Protein AF-A0A0D3HVB9-F1 (afdb_monomer_lite)

InterPro domains:
  IPR036041 Ribosome-inactivating protein superfamily [SSF56371] (1-92)

Structure (mmCIF, N/CA/C/O backbone):
data_AF-A0A0D3HVB9-F1
#
_entry.id   AF-A0A0D3HVB9-F1
#
loop_
_atom_site.group_PDB
_atom_site.id
_atom_site.type_symbol
_atom_site.label_atom_id
_atom_site.label_alt_id
_atom_site.label_comp_id
_atom_site.label_asym_id
_atom_site.label_entity_id
_atom_site.label_seq_id
_atom_site.pdbx_PDB_ins_code
_atom_site.Cartn_x
_atom_site.Cartn_y
_atom_site.Cartn_z
_atom_site.occupancy
_atom_site.B_iso_or_equiv
_atom_site.auth_seq_id
_atom_site.auth_comp_id
_atom_site.auth_asym_id
_atom_site.auth_atom_id
_atom_site.pdbx_PDB_model_num
ATOM 1 N N . MET A 1 1 ? 15.975 -7.487 -5.456 1.00 71.06 1 MET A N 1
ATOM 2 C CA . MET A 1 1 ? 14.697 -7.385 -6.201 1.00 71.06 1 MET A CA 1
ATOM 3 C C . MET A 1 1 ? 13.646 -8.368 -5.705 1.00 71.06 1 MET A C 1
ATOM 5 O O . MET A 1 1 ? 12.530 -7.927 -5.485 1.00 71.06 1 MET A O 1
ATOM 9 N N . PHE A 1 2 ? 13.983 -9.643 -5.468 1.00 81.88 2 PHE A N 1
ATOM 10 C CA . PHE A 1 2 ? 13.010 -10.653 -5.024 1.00 81.88 2 PHE A CA 1
ATOM 11 C C . PHE A 1 2 ? 12.175 -10.234 -3.799 1.00 81.88 2 PHE A C 1
ATOM 13 O O . PHE A 1 2 ? 10.953 -10.244 -3.875 1.00 81.88 2 PHE A O 1
ATOM 20 N N . CYS A 1 3 ? 12.809 -9.781 -2.709 1.00 91.81 3 CYS A N 1
ATOM 21 C CA . CYS A 1 3 ? 12.083 -9.390 -1.493 1.00 91.81 3 CYS A CA 1
ATOM 22 C C . CYS A 1 3 ? 11.083 -8.249 -1.727 1.00 91.81 3 CYS A C 1
ATOM 24 O O . CYS A 1 3 ? 9.974 -8.297 -1.212 1.00 91.81 3 CYS A O 1
ATOM 26 N N . GLU A 1 4 ? 11.445 -7.243 -2.527 1.00 92.38 4 GLU A N 1
ATOM 27 C CA . GLU A 1 4 ? 10.542 -6.120 -2.806 1.00 92.38 4 GLU A CA 1
ATOM 28 C C . GLU A 1 4 ? 9.401 -6.521 -3.747 1.00 92.38 4 GLU A C 1
ATOM 30 O O . GLU A 1 4 ? 8.269 -6.102 -3.538 1.00 92.38 4 GLU A O 1
ATOM 35 N N . ALA A 1 5 ? 9.661 -7.392 -4.729 1.00 92.12 5 ALA A N 1
ATOM 36 C CA . ALA A 1 5 ? 8.619 -7.960 -5.588 1.00 92.12 5 ALA A CA 1
ATOM 37 C C . ALA A 1 5 ? 7.660 -8.889 -4.822 1.00 92.12 5 ALA A C 1
ATOM 39 O O . ALA A 1 5 ? 6.494 -9.005 -5.185 1.00 92.12 5 ALA A O 1
ATOM 40 N N . ALA A 1 6 ? 8.128 -9.537 -3.753 1.00 93.38 6 ALA A N 1
ATOM 41 C CA . ALA A 1 6 ? 7.269 -10.309 -2.863 1.00 93.38 6 ALA A CA 1
ATOM 42 C C . ALA A 1 6 ? 6.380 -9.410 -1.988 1.00 93.38 6 ALA A C 1
ATOM 44 O O . ALA A 1 6 ? 5.288 -9.822 -1.618 1.00 93.38 6 ALA A O 1
ATOM 45 N N . ARG A 1 7 ? 6.829 -8.191 -1.660 1.00 94.56 7 ARG A N 1
ATOM 46 C CA . ARG A 1 7 ? 6.095 -7.246 -0.802 1.00 94.56 7 ARG A CA 1
ATOM 47 C C . ARG A 1 7 ? 5.108 -6.371 -1.566 1.00 94.56 7 ARG A C 1
ATOM 49 O O . ARG A 1 7 ? 4.027 -6.110 -1.046 1.00 94.56 7 ARG A O 1
ATOM 56 N N . LEU A 1 8 ? 5.487 -5.902 -2.755 1.00 93.00 8 LEU A N 1
ATOM 57 C CA . LEU A 1 8 ? 4.803 -4.827 -3.475 1.00 93.00 8 LEU A CA 1
ATOM 58 C C . LEU A 1 8 ? 4.406 -5.248 -4.893 1.00 93.00 8 LEU A C 1
ATOM 60 O O . LEU A 1 8 ? 5.239 -5.682 -5.697 1.00 93.00 8 LEU A O 1
ATOM 64 N N . ARG A 1 9 ? 3.128 -5.054 -5.226 1.00 92.06 9 ARG A N 1
ATOM 65 C CA . ARG A 1 9 ? 2.544 -5.387 -6.529 1.00 92.06 9 ARG A CA 1
ATOM 66 C C . ARG A 1 9 ? 3.191 -4.611 -7.668 1.00 92.06 9 ARG A C 1
ATOM 68 O O . ARG A 1 9 ? 3.502 -5.215 -8.694 1.00 92.06 9 ARG A O 1
ATOM 75 N N . SER A 1 10 ? 3.443 -3.314 -7.488 1.00 90.00 10 SER A N 1
ATOM 76 C CA . SER A 1 10 ? 4.077 -2.479 -8.517 1.00 90.00 10 SER A CA 1
ATOM 77 C C . SER A 1 10 ? 5.489 -2.960 -8.864 1.00 90.00 10 SER A C 1
ATOM 79 O O . SER A 1 10 ? 5.871 -2.999 -10.035 1.00 90.00 10 SER A O 1
ATOM 81 N N . VAL A 1 11 ? 6.250 -3.408 -7.861 1.00 92.00 11 VAL A N 1
ATOM 82 C CA . VAL A 1 11 ? 7.592 -3.967 -8.061 1.00 92.00 11 VAL A CA 1
ATOM 83 C C . VAL A 1 11 ? 7.510 -5.320 -8.762 1.00 92.00 11 VAL A C 1
ATOM 85 O O . VAL A 1 11 ? 8.269 -5.561 -9.699 1.00 92.00 11 VAL A O 1
ATOM 88 N N . ARG A 1 12 ? 6.569 -6.187 -8.364 1.00 92.00 12 ARG A N 1
ATOM 89 C CA . ARG A 1 12 ? 6.343 -7.477 -9.032 1.00 92.00 12 ARG A CA 1
ATOM 90 C C . ARG A 1 12 ? 6.008 -7.305 -10.511 1.00 92.00 12 ARG A C 1
ATOM 92 O O . ARG A 1 12 ? 6.597 -7.991 -11.340 1.00 92.00 12 ARG A O 1
ATOM 99 N N . ALA A 1 13 ? 5.100 -6.384 -10.833 1.00 90.12 13 ALA A N 1
ATOM 100 C CA . ALA A 1 13 ? 4.704 -6.094 -12.209 1.00 90.12 13 ALA A CA 1
ATOM 101 C C . ALA A 1 13 ? 5.888 -5.587 -13.046 1.00 90.12 13 ALA A C 1
ATOM 103 O O . ALA A 1 13 ? 6.079 -6.029 -14.177 1.00 90.12 13 ALA A O 1
ATOM 104 N N . LEU A 1 14 ? 6.728 -4.720 -12.472 1.00 89.19 14 LEU A N 1
ATOM 105 C CA . LEU A 1 14 ? 7.926 -4.220 -13.141 1.00 89.19 14 LEU A CA 1
ATOM 106 C C . LEU A 1 14 ? 8.947 -5.331 -13.415 1.00 89.19 14 LEU A C 1
ATOM 108 O O . LEU A 1 14 ? 9.466 -5.411 -14.526 1.00 89.19 14 LEU A O 1
ATOM 112 N N . VAL A 1 15 ? 9.213 -6.205 -12.438 1.00 89.50 15 VAL A N 1
ATOM 113 C CA . VAL A 1 15 ? 10.122 -7.348 -12.636 1.00 89.50 15 VAL A CA 1
ATOM 114 C C . VAL A 1 15 ? 9.569 -8.295 -13.701 1.00 89.50 15 VAL A C 1
ATOM 116 O O . VAL A 1 15 ? 10.310 -8.687 -14.597 1.00 89.50 15 VAL A O 1
ATOM 119 N N . TYR A 1 16 ? 8.273 -8.615 -13.645 1.00 90.25 16 TYR A N 1
ATOM 120 C CA . TYR A 1 16 ? 7.616 -9.464 -14.641 1.00 90.25 16 TYR A CA 1
ATOM 121 C C . TYR A 1 16 ? 7.763 -8.894 -16.057 1.00 90.25 16 TYR A C 1
ATOM 123 O O . TYR A 1 16 ? 8.185 -9.601 -16.967 1.00 90.25 16 TYR A O 1
ATOM 131 N N . HIS A 1 17 ? 7.495 -7.598 -16.232 1.00 88.69 17 HIS A N 1
ATOM 132 C CA . HIS A 1 17 ? 7.613 -6.937 -17.529 1.00 88.69 17 HIS A CA 1
ATOM 133 C C . HIS A 1 17 ? 9.054 -6.922 -18.066 1.00 88.69 17 HIS A C 1
ATOM 135 O O . HIS A 1 17 ? 9.279 -7.140 -19.251 1.00 88.69 17 HIS A O 1
ATOM 141 N N . GLN A 1 18 ? 10.051 -6.706 -17.203 1.00 87.44 18 GLN A N 1
ATOM 142 C CA . GLN A 1 18 ? 11.460 -6.755 -17.612 1.00 87.44 18 GLN A CA 1
ATOM 143 C C . GLN A 1 18 ? 11.900 -8.164 -18.023 1.00 87.44 18 GLN A C 1
ATOM 145 O O . GLN A 1 18 ? 12.662 -8.310 -18.980 1.00 87.44 18 GLN A O 1
ATOM 150 N N . MET A 1 19 ? 11.407 -9.191 -17.323 1.00 88.06 19 MET A N 1
ATOM 151 C CA . MET A 1 19 ? 11.656 -10.588 -17.681 1.00 88.06 19 MET A CA 1
ATOM 152 C C . MET A 1 19 ? 11.042 -10.943 -19.039 1.00 88.06 19 MET A C 1
ATOM 154 O O . MET A 1 19 ? 11.711 -11.593 -19.834 1.00 88.06 19 MET A O 1
ATOM 158 N N . ASP A 1 20 ? 9.818 -10.483 -19.314 1.00 90.19 20 ASP A N 1
ATOM 159 C CA . ASP A 1 20 ? 9.123 -10.691 -20.594 1.00 90.19 20 ASP A CA 1
ATOM 160 C C . ASP A 1 20 ? 9.872 -10.050 -21.776 1.00 90.19 20 ASP A C 1
ATOM 162 O O . ASP A 1 20 ? 10.012 -10.637 -22.845 1.00 90.19 20 ASP A O 1
ATOM 166 N N . LEU A 1 21 ? 10.441 -8.864 -21.555 1.00 88.88 21 LEU A N 1
ATOM 167 C CA . LEU A 1 21 ? 11.215 -8.144 -22.565 1.00 88.88 21 LEU A CA 1
ATOM 168 C C . LEU A 1 21 ? 12.674 -8.612 -22.695 1.00 88.88 21 LEU A C 1
ATOM 170 O O . LEU A 1 21 ? 13.382 -8.121 -23.571 1.00 88.88 21 LEU A O 1
ATOM 174 N N . TYR A 1 22 ? 13.145 -9.526 -21.840 1.00 85.19 22 TYR A N 1
ATOM 175 C CA . TYR A 1 22 ? 14.550 -9.955 -21.775 1.00 85.19 22 TYR A CA 1
ATOM 176 C C . TYR A 1 22 ? 15.549 -8.788 -21.631 1.00 85.19 22 TYR A C 1
ATOM 178 O O . TYR A 1 22 ? 16.666 -8.838 -22.150 1.00 85.19 22 TYR A O 1
ATOM 186 N N . VAL A 1 23 ? 15.165 -7.728 -20.910 1.00 83.75 23 VAL A N 1
ATOM 187 C CA . VAL A 1 23 ? 16.008 -6.541 -20.693 1.00 83.75 23 VAL A CA 1
ATOM 188 C C . VAL A 1 23 ? 16.348 -6.342 -19.223 1.00 83.75 23 VAL A C 1
ATOM 190 O O . VAL A 1 23 ? 15.528 -6.545 -18.330 1.00 83.75 23 VAL A O 1
ATOM 193 N N . ASN A 1 24 ? 17.560 -5.847 -18.971 1.00 79.38 24 ASN A N 1
ATOM 194 C CA . ASN A 1 24 ? 17.917 -5.302 -17.668 1.00 79.38 24 ASN A CA 1
ATOM 195 C C . ASN A 1 24 ? 17.395 -3.866 -17.569 1.00 79.38 24 ASN A C 1
ATOM 197 O O . ASN A 1 24 ? 17.631 -3.053 -18.462 1.00 79.38 24 ASN A O 1
ATOM 201 N N . GLY A 1 25 ? 16.736 -3.530 -16.463 1.00 72.44 25 GLY A N 1
ATOM 202 C CA . GLY A 1 25 ? 16.280 -2.171 -16.202 1.00 72.44 25 GLY A CA 1
ATOM 203 C C . GLY A 1 25 ? 16.457 -1.793 -14.740 1.00 72.44 25 GLY A C 1
ATOM 204 O O . GLY A 1 25 ? 16.355 -2.623 -13.839 1.00 72.44 25 GLY A O 1
ATOM 205 N N . THR A 1 26 ? 16.722 -0.517 -14.488 1.00 76.50 26 THR A N 1
ATOM 206 C CA . THR A 1 26 ? 16.712 0.027 -13.130 1.00 76.50 26 THR A CA 1
ATOM 207 C C . THR A 1 26 ? 15.300 0.470 -12.757 1.00 76.50 26 THR A C 1
ATOM 209 O O . THR A 1 26 ? 14.502 0.855 -13.612 1.00 76.50 26 THR A O 1
ATOM 212 N N . ILE A 1 27 ? 14.973 0.443 -11.462 1.00 76.69 27 ILE A N 1
ATOM 213 C CA . ILE A 1 27 ? 13.742 1.071 -10.966 1.00 76.69 27 ILE A CA 1
ATOM 214 C C . ILE A 1 27 ? 13.945 2.591 -11.030 1.00 76.69 27 ILE A C 1
ATOM 216 O O . ILE A 1 27 ? 14.473 3.216 -10.104 1.00 76.69 27 ILE A O 1
ATOM 220 N N . THR A 1 28 ? 13.573 3.187 -12.160 1.00 77.00 28 THR A N 1
ATOM 221 C CA . THR A 1 28 ? 13.689 4.632 -12.408 1.00 77.00 28 THR A CA 1
ATOM 222 C C . THR A 1 28 ? 12.546 5.417 -11.774 1.00 77.00 28 THR A C 1
ATOM 224 O O . THR A 1 28 ? 12.749 6.566 -11.377 1.00 77.00 28 THR A O 1
ATOM 227 N N . SER A 1 29 ? 11.381 4.781 -11.610 1.00 84.12 29 SER A N 1
ATOM 228 C CA . SER A 1 29 ? 10.198 5.367 -10.979 1.00 84.12 29 SER A CA 1
ATOM 229 C C . SER A 1 29 ? 10.499 5.828 -9.551 1.00 84.12 29 SER A C 1
ATOM 231 O O . SER A 1 29 ? 10.764 5.025 -8.650 1.00 84.12 29 SER A O 1
ATOM 233 N N . LEU A 1 30 ? 10.431 7.145 -9.337 1.00 86.50 30 LEU A N 1
ATOM 234 C CA . LEU A 1 30 ? 10.578 7.751 -8.016 1.00 86.50 30 LEU A CA 1
ATOM 235 C C . LEU A 1 30 ? 9.485 7.266 -7.056 1.00 86.50 30 LEU A C 1
ATOM 237 O O . LEU A 1 30 ? 9.784 6.990 -5.897 1.00 86.50 30 LEU A O 1
ATOM 241 N N . ILE A 1 31 ? 8.250 7.118 -7.544 1.00 85.25 31 ILE A N 1
ATOM 242 C CA . ILE A 1 31 ? 7.101 6.656 -6.754 1.00 85.25 31 ILE A CA 1
ATOM 243 C C . ILE A 1 31 ? 7.334 5.223 -6.270 1.00 85.25 31 ILE A C 1
ATOM 245 O O . ILE A 1 31 ? 7.211 4.947 -5.080 1.00 85.25 31 ILE A O 1
ATOM 249 N N . THR A 1 32 ? 7.767 4.322 -7.156 1.00 87.56 32 THR A N 1
ATOM 250 C CA . THR A 1 32 ? 8.061 2.930 -6.780 1.00 87.56 32 THR A CA 1
ATOM 251 C C . THR A 1 32 ? 9.171 2.866 -5.731 1.00 87.56 32 THR A C 1
ATOM 253 O O . THR A 1 32 ? 9.048 2.133 -4.753 1.00 87.56 32 THR A O 1
ATOM 256 N N . ARG A 1 33 ? 10.228 3.680 -5.870 1.00 90.44 33 ARG A N 1
ATOM 257 C CA . ARG A 1 33 ? 11.293 3.761 -4.855 1.00 90.44 33 ARG A CA 1
ATOM 258 C C . ARG A 1 33 ? 10.774 4.257 -3.506 1.00 90.44 33 ARG A C 1
ATOM 260 O O . ARG A 1 33 ? 11.106 3.653 -2.492 1.00 90.44 33 ARG A O 1
ATOM 267 N N . LYS A 1 34 ? 9.937 5.300 -3.496 1.00 91.88 34 LYS A N 1
ATOM 268 C CA . LYS A 1 34 ? 9.293 5.803 -2.273 1.00 91.88 34 LYS A CA 1
ATOM 269 C C . LYS A 1 34 ? 8.457 4.716 -1.592 1.00 91.88 34 LYS A C 1
ATOM 271 O O . LYS A 1 34 ? 8.600 4.506 -0.392 1.00 91.88 34 LYS A O 1
ATOM 276 N N . ARG A 1 35 ? 7.647 3.973 -2.355 1.00 91.44 35 ARG A N 1
ATOM 277 C CA . ARG A 1 35 ? 6.823 2.870 -1.826 1.00 91.44 35 ARG A CA 1
ATOM 278 C C . ARG A 1 35 ? 7.667 1.744 -1.224 1.00 91.44 35 ARG A C 1
ATOM 280 O O . ARG A 1 35 ? 7.350 1.291 -0.130 1.00 91.44 35 ARG A O 1
ATOM 287 N N . ILE A 1 36 ? 8.776 1.363 -1.870 1.00 92.94 36 ILE A N 1
ATOM 288 C CA . ILE A 1 36 ? 9.747 0.396 -1.318 1.00 92.94 36 ILE A CA 1
ATOM 289 C C . ILE A 1 36 ? 10.261 0.870 0.046 1.00 92.94 36 ILE A C 1
ATOM 291 O O . ILE A 1 36 ? 10.175 0.141 1.032 1.00 92.94 36 ILE A O 1
ATOM 295 N N . THR A 1 37 ? 10.754 2.109 0.131 1.00 94.12 37 THR A N 1
ATOM 296 C CA . THR A 1 37 ? 11.316 2.638 1.384 1.00 94.12 37 THR A CA 1
ATOM 297 C C . THR A 1 37 ? 10.273 2.852 2.479 1.00 94.12 37 THR A C 1
ATOM 299 O O . THR A 1 37 ? 10.614 2.860 3.658 1.00 94.12 37 THR A O 1
ATOM 302 N N . SER A 1 38 ? 9.002 2.991 2.106 1.00 95.06 38 SER A N 1
ATOM 303 C CA . SER A 1 38 ? 7.894 3.252 3.024 1.00 95.06 38 SER A CA 1
ATOM 304 C C . SER A 1 38 ? 7.018 2.026 3.288 1.00 95.06 38 SER A C 1
ATOM 306 O O . SER A 1 38 ? 5.932 2.174 3.842 1.00 95.06 38 SER A O 1
ATOM 308 N N . TRP A 1 39 ? 7.479 0.810 2.971 1.00 94.81 39 TRP A N 1
ATOM 309 C CA . TRP A 1 39 ? 6.701 -0.422 3.174 1.00 94.81 39 TRP A CA 1
ATOM 310 C C . TRP A 1 39 ? 6.164 -0.581 4.606 1.00 94.81 39 TRP A C 1
ATOM 312 O O . TRP A 1 39 ? 5.018 -0.983 4.795 1.00 94.81 39 TRP A O 1
ATOM 322 N N . SER A 1 40 ? 6.951 -0.201 5.618 1.00 94.31 40 SER A N 1
ATOM 323 C CA . SER A 1 40 ? 6.520 -0.226 7.024 1.00 94.31 40 SER A CA 1
ATOM 324 C C . SER A 1 40 ? 5.344 0.718 7.304 1.00 94.31 40 SER A C 1
ATOM 326 O O . SER A 1 40 ? 4.462 0.381 8.091 1.00 94.31 40 SER A O 1
ATOM 328 N N . LEU A 1 41 ? 5.316 1.883 6.653 1.00 94.81 41 LEU A N 1
ATOM 329 C CA . LEU A 1 41 ? 4.248 2.871 6.788 1.00 94.81 41 LEU A CA 1
ATOM 330 C C . LEU A 1 41 ? 2.974 2.407 6.070 1.00 94.81 41 LEU A C 1
ATOM 332 O O . LEU A 1 41 ? 1.897 2.440 6.655 1.00 94.81 41 LEU A O 1
ATOM 336 N N . ILE A 1 42 ? 3.112 1.896 4.842 1.00 95.06 42 ILE A N 1
ATOM 337 C CA . ILE A 1 42 ? 1.995 1.329 4.073 1.00 95.06 42 ILE A CA 1
ATOM 338 C C . ILE A 1 42 ? 1.385 0.136 4.833 1.00 95.06 42 ILE A C 1
ATOM 340 O O . ILE A 1 42 ? 0.169 0.035 4.964 1.00 95.06 42 ILE A O 1
ATOM 344 N N . SER A 1 43 ? 2.229 -0.732 5.405 1.00 95.12 43 SER A N 1
ATOM 345 C CA . SER A 1 43 ? 1.785 -1.868 6.227 1.00 95.12 43 SER A CA 1
ATOM 346 C C . SER A 1 43 ? 1.038 -1.421 7.482 1.00 95.12 43 SER A C 1
ATOM 348 O O . SER A 1 43 ? 0.047 -2.043 7.846 1.00 95.12 43 SER A O 1
ATOM 350 N N . ALA A 1 44 ? 1.479 -0.343 8.138 1.00 94.25 44 ALA A N 1
ATOM 351 C CA . ALA A 1 44 ? 0.788 0.193 9.309 1.00 94.25 44 ALA A CA 1
ATOM 352 C C . ALA A 1 44 ? -0.635 0.654 8.968 1.00 94.25 44 ALA A C 1
ATOM 354 O O . ALA A 1 44 ? -1.566 0.335 9.700 1.00 94.25 44 ALA A O 1
ATOM 355 N N . PHE A 1 45 ? -0.810 1.334 7.832 1.00 95.06 45 PHE A N 1
ATOM 356 C CA . PHE A 1 45 ? -2.133 1.745 7.365 1.00 95.06 45 PHE A CA 1
ATOM 357 C C . PHE A 1 45 ? -3.031 0.548 7.011 1.00 95.06 45 PHE A C 1
ATOM 359 O O . PHE A 1 45 ? -4.204 0.528 7.380 1.00 95.06 45 PHE A O 1
ATOM 366 N N . ALA A 1 46 ? -2.487 -0.481 6.354 1.00 93.69 46 ALA A N 1
ATOM 367 C CA . ALA A 1 46 ? -3.233 -1.712 6.088 1.00 93.69 46 ALA A CA 1
ATOM 368 C C . ALA A 1 46 ? -3.696 -2.391 7.389 1.00 93.69 46 ALA A C 1
ATOM 370 O O . ALA A 1 46 ? -4.858 -2.773 7.511 1.00 93.69 46 ALA A O 1
ATOM 371 N N . LEU A 1 47 ? -2.809 -2.483 8.388 1.00 93.12 47 LEU A N 1
ATOM 372 C CA . LEU A 1 47 ? -3.140 -3.027 9.707 1.00 93.12 47 LEU A CA 1
ATOM 373 C C . LEU A 1 47 ? -4.180 -2.182 10.447 1.00 93.12 47 LEU A C 1
ATOM 375 O O . LEU A 1 47 ? -5.030 -2.741 11.131 1.00 93.12 47 LEU A O 1
ATOM 379 N N . HIS A 1 48 ? -4.136 -0.858 10.300 1.00 92.75 48 HIS A N 1
ATOM 380 C CA . HIS A 1 48 ? -5.154 0.046 10.834 1.00 92.75 48 HIS A CA 1
ATOM 381 C C . HIS A 1 48 ? -6.538 -0.244 10.248 1.00 92.75 48 HIS A C 1
ATOM 383 O O . HIS A 1 48 ? -7.502 -0.390 10.998 1.00 92.75 48 HIS A O 1
ATOM 389 N N . CYS A 1 49 ? -6.631 -0.375 8.921 1.00 91.88 49 CYS A N 1
ATOM 390 C CA . CYS A 1 49 ? -7.882 -0.721 8.243 1.00 91.88 49 CYS A CA 1
ATOM 391 C C . CYS A 1 49 ? -8.406 -2.078 8.727 1.00 91.88 49 CYS A C 1
ATOM 393 O O . CYS A 1 49 ? -9.546 -2.174 9.176 1.00 91.88 49 CYS A O 1
ATOM 395 N N . TRP A 1 50 ? -7.537 -3.091 8.730 1.00 90.00 50 TRP A N 1
ATOM 396 C CA . TRP A 1 50 ? -7.869 -4.434 9.195 1.00 90.00 50 TRP A CA 1
ATOM 397 C C . TRP A 1 50 ? -8.355 -4.448 10.650 1.00 90.00 50 TRP A C 1
ATOM 399 O O . TRP A 1 50 ? -9.346 -5.095 10.979 1.00 90.00 50 TRP A O 1
ATOM 409 N N . ARG A 1 51 ? -7.682 -3.708 11.538 1.00 89.56 51 ARG A N 1
ATOM 410 C CA . ARG A 1 51 ? -8.044 -3.658 12.957 1.00 89.56 51 ARG A CA 1
ATOM 411 C C . ARG A 1 51 ? -9.423 -3.042 13.166 1.00 89.56 51 ARG A C 1
ATOM 413 O O . ARG A 1 51 ? -10.181 -3.520 14.002 1.00 89.56 51 ARG A O 1
ATOM 420 N N . ARG A 1 52 ? -9.744 -1.986 12.419 1.00 91.12 52 ARG A N 1
ATOM 421 C CA . ARG A 1 52 ? -11.058 -1.341 12.488 1.00 91.12 52 ARG A CA 1
ATOM 422 C C . ARG A 1 52 ? -12.161 -2.260 11.996 1.00 91.12 52 ARG A C 1
ATOM 424 O O . ARG A 1 52 ? -13.160 -2.389 12.691 1.00 91.12 52 ARG A O 1
ATOM 431 N N . GLU A 1 53 ? -11.939 -2.941 10.875 1.00 89.69 53 GLU A N 1
ATOM 432 C CA . GLU A 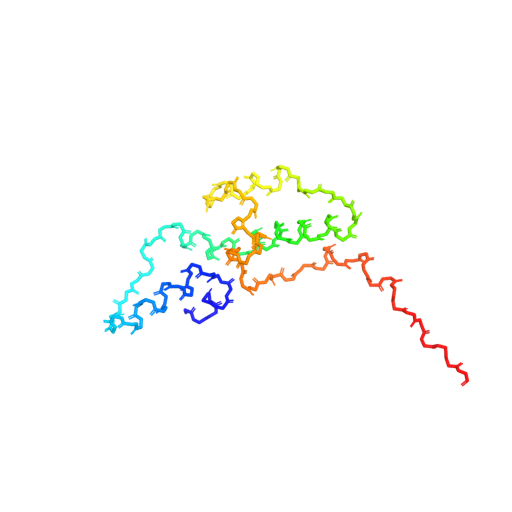1 53 ? -12.864 -3.955 10.367 1.00 89.69 53 GLU A CA 1
ATOM 433 C C . GLU A 1 53 ? -13.086 -5.073 11.396 1.00 89.69 53 GLU A C 1
ATOM 435 O O . GLU A 1 53 ? -14.229 -5.403 11.709 1.00 89.69 53 GLU A O 1
ATOM 440 N N . HIS A 1 54 ? -12.008 -5.586 12.000 1.00 88.56 54 HIS A N 1
ATOM 441 C CA . HIS A 1 54 ? -12.079 -6.574 13.079 1.00 88.56 54 HIS A CA 1
ATOM 442 C C . HIS A 1 54 ? -12.909 -6.080 14.276 1.00 88.56 54 HIS A C 1
ATOM 444 O O . HIS A 1 54 ? -13.691 -6.836 14.849 1.00 88.56 54 HIS A O 1
ATOM 450 N N . ASP A 1 55 ? -12.754 -4.811 14.653 1.00 89.81 55 ASP A N 1
ATOM 451 C CA . ASP A 1 55 ? -13.479 -4.193 15.766 1.00 89.81 55 ASP A CA 1
ATOM 452 C C . ASP A 1 55 ? -14.902 -3.726 15.369 1.00 89.81 55 ASP A C 1
ATOM 454 O O . ASP A 1 55 ? -15.584 -3.076 16.163 1.00 89.81 55 ASP A O 1
ATOM 458 N N . GLY A 1 56 ? -15.374 -4.059 14.159 1.00 91.69 56 GLY A N 1
ATOM 459 C CA . GLY A 1 56 ? -16.712 -3.719 13.661 1.00 91.69 56 GLY A CA 1
ATOM 460 C C . GLY A 1 56 ? -16.899 -2.236 13.330 1.00 91.69 56 GLY A C 1
ATOM 461 O O . GLY A 1 56 ? -18.027 -1.746 13.293 1.00 91.69 56 GLY A O 1
ATOM 462 N N . ILE A 1 57 ? -15.803 -1.504 13.125 1.00 93.06 57 ILE A N 1
ATOM 463 C CA . ILE A 1 57 ? -15.808 -0.076 12.827 1.00 93.06 57 ILE A CA 1
ATOM 464 C C . ILE A 1 57 ? -15.614 0.124 11.325 1.00 93.06 57 ILE A C 1
ATOM 466 O O . ILE A 1 57 ? -14.564 -0.198 10.772 1.00 93.06 57 ILE A O 1
ATOM 470 N N . GLU A 1 58 ? -16.601 0.733 10.672 1.00 88.88 58 GLU A N 1
ATOM 471 C CA . GLU A 1 58 ? -16.520 1.014 9.242 1.00 88.88 58 GLU A CA 1
ATOM 472 C C . GLU A 1 58 ? -15.430 2.052 8.908 1.00 88.88 58 GLU A C 1
ATOM 474 O O . GLU A 1 58 ? -15.181 3.030 9.633 1.00 88.88 58 GLU A O 1
ATOM 479 N N . GLY A 1 59 ? -14.775 1.825 7.767 1.00 89.12 59 GLY A N 1
ATOM 480 C CA . GLY A 1 59 ? -13.786 2.724 7.179 1.00 89.12 59 GLY A CA 1
ATOM 481 C C . GLY A 1 59 ? -12.468 2.828 7.950 1.00 89.12 59 GLY A C 1
ATOM 482 O O . GLY A 1 59 ? -12.107 1.992 8.777 1.00 89.12 59 GLY A O 1
ATOM 483 N N . TYR A 1 60 ? -11.732 3.901 7.678 1.00 93.56 60 TYR A N 1
ATOM 484 C CA . TYR A 1 60 ? -10.421 4.190 8.257 1.00 93.56 60 TYR A CA 1
ATOM 485 C C . TYR A 1 60 ? -10.378 5.613 8.822 1.00 93.56 60 TYR A C 1
A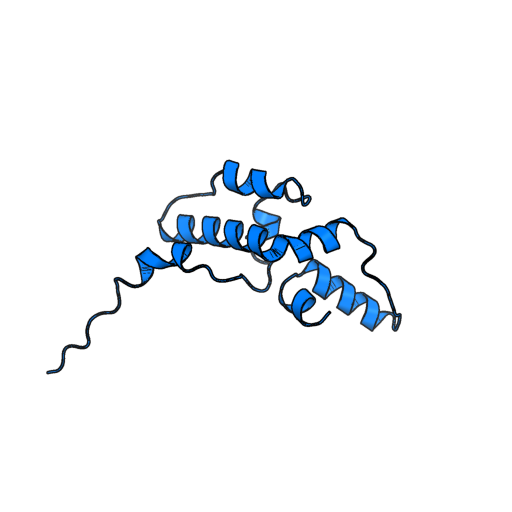TOM 487 O O . TYR A 1 60 ? -11.304 6.404 8.661 1.00 93.56 60 TYR A O 1
ATOM 495 N N . LEU A 1 61 ? -9.289 5.935 9.520 1.00 94.75 61 LEU A N 1
ATOM 496 C CA . LEU A 1 61 ? -9.068 7.285 10.029 1.00 94.75 61 LEU A CA 1
ATOM 497 C C . LEU A 1 61 ? -8.342 8.066 8.939 1.00 94.75 61 LEU A C 1
ATOM 499 O O . LEU A 1 61 ? -7.292 7.620 8.476 1.00 94.75 61 LEU A O 1
ATOM 503 N N . GLN A 1 62 ? -8.887 9.213 8.534 1.00 95.88 62 GLN A N 1
ATOM 504 C CA . GLN A 1 62 ? -8.297 10.011 7.457 1.00 95.88 62 GLN A CA 1
ATOM 505 C C . GLN A 1 62 ? -6.860 10.439 7.790 1.00 95.88 62 GLN A C 1
ATOM 507 O O . GLN A 1 62 ? -5.992 10.363 6.931 1.00 95.88 62 GLN A O 1
ATOM 512 N N . GLU A 1 63 ? -6.572 10.751 9.056 1.00 96.69 63 GLU A N 1
ATOM 513 C CA . GLU A 1 63 ? -5.219 11.079 9.526 1.00 96.69 63 GLU A CA 1
ATOM 514 C C . GLU A 1 63 ? -4.196 9.948 9.314 1.00 96.69 63 GLU A C 1
ATOM 516 O O . GLU A 1 63 ? -3.009 10.217 9.142 1.00 96.69 63 GLU A O 1
ATOM 521 N N . GLU A 1 64 ? -4.628 8.682 9.298 1.00 95.81 64 GLU A N 1
ATOM 522 C CA . GLU A 1 64 ? -3.749 7.550 8.987 1.00 95.81 64 GLU A CA 1
ATOM 523 C C . GLU A 1 64 ? -3.467 7.464 7.481 1.00 95.81 64 GLU A C 1
ATOM 525 O O . GLU A 1 64 ? -2.343 7.145 7.089 1.00 95.81 64 GLU A O 1
ATOM 530 N N . LEU A 1 65 ? -4.450 7.799 6.636 1.00 96.25 65 LEU A N 1
ATOM 531 C CA . LEU A 1 65 ? -4.269 7.886 5.184 1.00 96.25 65 LEU A CA 1
ATOM 532 C C . LEU A 1 65 ? -3.384 9.081 4.807 1.00 96.25 65 LEU A C 1
ATOM 534 O O . LEU A 1 65 ? -2.492 8.944 3.972 1.00 96.25 65 LEU A O 1
ATOM 538 N N . ASP A 1 66 ? -3.554 10.222 5.477 1.00 97.06 66 ASP A N 1
ATOM 539 C CA . ASP A 1 66 ? -2.804 11.451 5.202 1.00 97.06 66 ASP A CA 1
ATOM 540 C C . ASP A 1 66 ? -1.286 11.263 5.372 1.00 97.06 66 ASP A C 1
ATOM 542 O O . ASP A 1 66 ? -0.484 11.885 4.666 1.00 97.06 66 ASP A O 1
ATOM 546 N N . LYS A 1 67 ? -0.863 10.341 6.250 1.00 96.00 67 LYS A N 1
ATOM 547 C CA . LYS A 1 67 ? 0.550 9.956 6.415 1.00 96.00 67 LYS A CA 1
ATOM 548 C C . LYS A 1 67 ? 1.151 9.355 5.141 1.00 96.00 67 LYS A C 1
ATOM 550 O O . LYS A 1 67 ? 2.372 9.378 4.985 1.00 96.00 67 LYS A O 1
ATOM 555 N N . LEU A 1 68 ? 0.329 8.827 4.233 1.00 95.44 68 LEU A N 1
ATOM 556 C CA . LEU A 1 68 ? 0.749 8.213 2.973 1.00 95.44 68 LEU A CA 1
ATOM 557 C C . LEU A 1 68 ? 0.841 9.211 1.804 1.00 95.44 68 LEU A C 1
ATOM 559 O O . LEU A 1 68 ? 1.463 8.899 0.787 1.00 95.44 68 LEU A O 1
ATOM 563 N N . HIS A 1 69 ? 0.334 10.440 1.941 1.00 94.56 69 HIS A N 1
ATOM 564 C CA . HIS A 1 69 ? 0.421 11.459 0.886 1.00 94.56 69 HIS A CA 1
ATOM 565 C C . HIS A 1 69 ? 1.854 11.720 0.365 1.00 94.56 69 HIS A C 1
ATOM 567 O O . HIS A 1 69 ? 2.031 11.835 -0.850 1.00 94.56 69 HIS A O 1
ATOM 573 N N . PRO A 1 70 ? 2.923 11.746 1.196 1.00 91.19 70 PRO A N 1
ATOM 574 C CA . PRO A 1 70 ? 4.295 11.953 0.709 1.00 91.19 70 PRO A CA 1
ATOM 575 C C . PRO A 1 70 ? 4.804 10.880 -0.274 1.00 91.19 70 PRO A C 1
ATOM 577 O O . PRO A 1 70 ? 5.787 11.113 -0.999 1.00 91.19 70 PRO A O 1
ATOM 580 N N . ILE A 1 71 ? 4.150 9.712 -0.297 1.00 91.69 71 ILE A N 1
ATOM 581 C CA . ILE A 1 71 ? 4.455 8.571 -1.169 1.00 91.69 71 ILE A CA 1
ATOM 582 C C . ILE A 1 71 ? 3.401 8.329 -2.256 1.00 91.69 71 ILE A C 1
ATOM 584 O O . ILE A 1 71 ? 3.404 7.258 -2.867 1.00 91.69 71 ILE A O 1
ATOM 588 N N . ASP A 1 72 ? 2.579 9.342 -2.546 1.00 91.00 72 ASP A N 1
ATOM 589 C CA . ASP A 1 72 ? 1.635 9.351 -3.670 1.00 91.00 72 ASP A CA 1
ATOM 590 C C . ASP A 1 72 ? 0.560 8.255 -3.542 1.00 91.00 72 ASP A C 1
ATOM 592 O O . ASP A 1 72 ? 0.331 7.438 -4.440 1.00 91.00 72 ASP A O 1
ATOM 596 N N . ILE A 1 73 ? -0.043 8.189 -2.352 1.00 92.88 73 ILE A N 1
ATOM 597 C CA . ILE A 1 73 ? -1.183 7.332 -2.024 1.00 92.88 73 ILE A CA 1
ATOM 598 C C . ILE A 1 73 ? -2.220 8.210 -1.329 1.00 92.88 73 ILE A C 1
ATOM 600 O O . I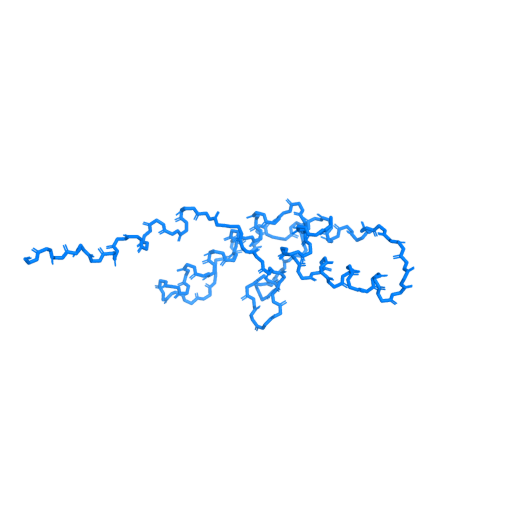LE A 1 73 ? -1.970 8.698 -0.232 1.00 92.88 73 ILE A O 1
ATOM 604 N N . TYR A 1 74 ? -3.366 8.391 -1.983 1.00 94.38 74 TYR A N 1
ATOM 605 C CA . TYR A 1 74 ? -4.474 9.249 -1.537 1.00 94.38 74 TYR A CA 1
ATOM 606 C C . TYR A 1 74 ? -5.793 8.485 -1.383 1.00 94.38 74 TYR A C 1
ATOM 608 O O . TYR A 1 74 ? -6.814 9.069 -1.039 1.00 94.38 74 TYR A O 1
ATOM 616 N N . ASP A 1 75 ? -5.779 7.186 -1.672 1.00 93.25 75 ASP A N 1
ATOM 617 C CA . ASP A 1 75 ? -6.942 6.310 -1.617 1.00 93.25 75 ASP A CA 1
ATOM 618 C C . ASP A 1 75 ? -6.548 5.039 -0.864 1.00 93.25 75 ASP A C 1
ATOM 620 O O . ASP A 1 75 ? -5.545 4.393 -1.187 1.00 93.25 75 ASP A O 1
ATOM 624 N N . ALA A 1 76 ? -7.335 4.690 0.152 1.00 92.38 76 ALA A N 1
ATOM 625 C CA . ALA A 1 76 ? -7.129 3.493 0.949 1.00 92.38 76 ALA A CA 1
ATOM 626 C C . ALA A 1 76 ? -7.194 2.206 0.116 1.00 92.38 76 ALA A C 1
ATOM 628 O O . ALA A 1 76 ? -6.472 1.256 0.423 1.00 92.38 76 ALA A O 1
ATOM 629 N N . ASN A 1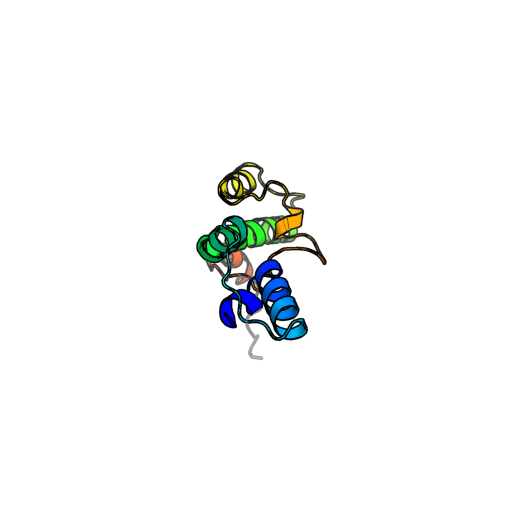 77 ? -7.976 2.187 -0.969 1.00 91.50 77 ASN A N 1
ATOM 630 C CA . ASN A 1 77 ? -8.080 1.041 -1.873 1.00 91.50 77 ASN A CA 1
ATOM 631 C C . ASN A 1 77 ? -6.745 0.713 -2.553 1.00 91.50 77 ASN A C 1
ATOM 633 O O . ASN A 1 77 ? -6.472 -0.448 -2.846 1.00 91.50 77 ASN A O 1
ATOM 637 N N . LEU A 1 78 ? -5.862 1.703 -2.733 1.00 91.69 78 LEU A N 1
ATOM 638 C CA . LEU A 1 78 ? -4.515 1.467 -3.263 1.00 91.69 78 LEU A CA 1
ATOM 639 C C . LEU A 1 78 ? -3.640 0.659 -2.299 1.00 91.69 78 LEU A C 1
ATOM 641 O O . LEU A 1 78 ? -2.617 0.124 -2.716 1.00 91.69 78 LEU A O 1
ATOM 645 N N . VAL A 1 79 ? -4.009 0.571 -1.021 1.00 90.56 79 VAL A N 1
ATOM 646 C CA . VAL A 1 79 ? -3.263 -0.175 -0.002 1.00 90.56 79 VAL A CA 1
ATOM 647 C C . VAL A 1 79 ? -4.000 -1.440 0.411 1.00 90.56 79 VAL A C 1
ATOM 649 O O . VAL A 1 79 ? -3.415 -2.518 0.351 1.00 90.56 79 VAL A O 1
ATOM 652 N N . ALA A 1 80 ? -5.257 -1.292 0.829 1.00 80.44 80 ALA A N 1
ATOM 653 C CA . ALA A 1 80 ? -6.068 -2.327 1.463 1.00 80.44 80 ALA A CA 1
ATOM 654 C C . ALA A 1 80 ? -7.237 -2.813 0.586 1.00 80.44 80 ALA A C 1
ATOM 656 O O . ALA A 1 80 ? -8.065 -3.583 1.056 1.00 80.44 80 ALA A O 1
ATOM 657 N N . GLY A 1 81 ? -7.330 -2.367 -0.671 1.00 81.44 81 GLY A N 1
ATOM 658 C CA . GLY A 1 81 ? -8.372 -2.832 -1.583 1.00 81.44 81 GLY A CA 1
ATOM 659 C C . GLY A 1 81 ? -8.110 -4.263 -2.047 1.00 81.44 81 GLY A C 1
ATOM 660 O O . GLY A 1 81 ? -7.011 -4.585 -2.496 1.00 81.44 81 GLY A O 1
ATOM 661 N N . GLU A 1 82 ? -9.121 -5.124 -1.997 1.00 78.31 82 GLU A N 1
ATOM 662 C CA . GLU A 1 82 ? -9.088 -6.405 -2.702 1.00 78.31 82 GLU A CA 1
ATOM 663 C C . GLU A 1 82 ? -9.757 -6.269 -4.080 1.00 78.31 82 GLU A C 1
ATOM 665 O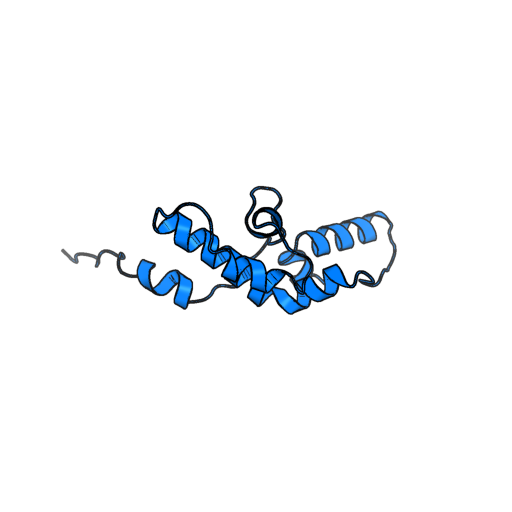 O . GLU A 1 82 ? -10.801 -5.624 -4.183 1.00 78.31 82 GLU A O 1
ATOM 670 N N . PRO A 1 83 ? -9.197 -6.861 -5.154 1.00 79.44 83 PRO A N 1
ATOM 671 C CA . PRO A 1 83 ? -7.956 -7.644 -5.219 1.00 79.44 83 PRO A CA 1
ATOM 672 C C . PRO A 1 83 ? -6.699 -6.803 -5.534 1.00 79.44 83 PRO A C 1
ATOM 674 O O . PRO A 1 83 ? -5.612 -7.367 -5.712 1.00 79.44 83 PRO A O 1
ATOM 677 N N . ASP A 1 84 ? -6.839 -5.481 -5.658 1.00 82.94 84 ASP A N 1
ATOM 678 C CA . ASP A 1 84 ? -5.897 -4.612 -6.382 1.00 82.94 84 ASP A CA 1
ATOM 679 C C . ASP A 1 84 ? -4.896 -3.837 -5.513 1.00 82.94 84 ASP A C 1
ATOM 681 O O . ASP A 1 84 ? -4.033 -3.136 -6.045 1.00 82.94 84 ASP A O 1
ATOM 685 N N . GLY A 1 85 ? -4.944 -4.008 -4.194 1.00 89.12 85 GLY A N 1
ATOM 686 C CA . GLY A 1 85 ? -4.058 -3.349 -3.242 1.00 89.12 85 GLY A CA 1
ATOM 687 C C . GLY A 1 85 ? -2.574 -3.568 -3.547 1.00 89.12 85 GLY A C 1
ATOM 688 O O . GLY A 1 85 ? -2.141 -4.612 -4.059 1.00 89.12 85 GLY A O 1
ATOM 689 N N . GLU A 1 86 ? -1.773 -2.550 -3.234 1.00 91.75 86 GLU A N 1
ATOM 690 C CA . GLU A 1 86 ? -0.332 -2.524 -3.484 1.00 91.75 86 GLU A CA 1
ATOM 691 C C . GLU A 1 86 ? 0.415 -3.593 -2.676 1.00 91.75 86 GLU A C 1
ATOM 693 O O . GLU A 1 86 ? 1.402 -4.149 -3.165 1.00 91.75 86 GLU A O 1
ATOM 698 N N . LEU A 1 87 ? -0.033 -3.888 -1.451 1.00 92.75 87 LEU A N 1
ATOM 699 C CA . LEU A 1 87 ? 0.634 -4.847 -0.576 1.00 92.75 87 LEU A CA 1
ATOM 700 C C . LEU A 1 87 ? 0.295 -6.289 -0.964 1.00 92.75 87 LEU A C 1
ATOM 702 O O . LEU A 1 87 ? -0.861 -6.687 -1.038 1.00 92.75 87 LEU A O 1
ATOM 706 N N . LEU A 1 88 ? 1.340 -7.090 -1.147 1.00 91.94 88 LEU A N 1
ATOM 707 C CA . LEU A 1 88 ? 1.264 -8.549 -1.266 1.00 91.94 88 LEU A CA 1
ATOM 708 C C . LEU A 1 88 ? 1.685 -9.242 0.033 1.00 91.94 88 LEU A C 1
ATOM 710 O O . LEU A 1 88 ? 1.284 -10.371 0.299 1.00 91.94 88 LEU A O 1
ATOM 714 N N . LEU A 1 89 ? 2.502 -8.557 0.837 1.00 91.94 89 LEU A N 1
ATOM 715 C CA . LEU A 1 89 ? 2.891 -8.960 2.182 1.00 91.94 89 LEU A CA 1
ATOM 716 C C . LEU A 1 89 ? 2.810 -7.749 3.109 1.00 91.94 89 LEU A C 1
ATOM 718 O O . LEU A 1 89 ? 3.302 -6.665 2.779 1.00 91.94 89 LEU A O 1
ATOM 722 N N . ILE A 1 90 ? 2.238 -7.963 4.291 1.00 91.62 90 ILE A N 1
ATOM 723 C CA . ILE A 1 90 ? 2.100 -6.951 5.340 1.00 91.62 90 ILE A CA 1
ATOM 724 C C . ILE A 1 90 ? 3.192 -7.175 6.386 1.00 91.62 90 ILE A C 1
ATOM 726 O O . ILE A 1 90 ? 3.408 -8.298 6.847 1.00 91.62 90 ILE A O 1
ATOM 730 N N . LEU A 1 91 ? 3.883 -6.104 6.780 1.00 92.25 91 LEU A N 1
ATOM 731 C CA . LEU A 1 91 ? 4.786 -6.146 7.926 1.00 92.25 91 LEU A CA 1
ATOM 732 C C . LEU A 1 91 ? 3.972 -6.218 9.223 1.00 92.25 91 LEU A C 1
ATOM 734 O O . LEU A 1 91 ? 3.304 -5.253 9.587 1.00 92.25 91 LEU A O 1
ATOM 738 N N . TYR A 1 92 ? 4.069 -7.343 9.929 1.00 88.12 92 TYR A N 1
ATOM 739 C CA . TYR A 1 92 ? 3.436 -7.538 11.234 1.00 88.12 92 TYR A CA 1
ATOM 740 C C . TYR A 1 92 ? 3.893 -6.492 12.266 1.00 88.12 92 TYR A C 1
ATOM 742 O O . TYR A 1 92 ? 5.077 -6.157 12.342 1.00 88.12 92 TYR A O 1
ATOM 750 N N . ARG A 1 93 ? 2.961 -6.030 13.109 1.00 86.06 93 ARG A N 1
ATOM 751 C CA . ARG A 1 93 ? 3.237 -5.166 14.267 1.00 86.06 93 ARG A CA 1
ATOM 752 C C . ARG A 1 93 ? 2.438 -5.629 15.473 1.00 86.06 93 ARG A C 1
ATOM 754 O O . ARG A 1 93 ? 1.217 -5.591 15.426 1.00 86.06 93 ARG A O 1
ATOM 761 N N . GLN A 1 94 ? 3.111 -6.006 16.558 1.00 82.88 94 GLN A N 1
ATOM 762 C CA . GLN A 1 94 ? 2.466 -6.583 17.744 1.00 82.88 94 GLN A CA 1
ATOM 763 C C . GLN A 1 94 ? 1.343 -5.707 18.318 1.00 82.88 94 GLN A C 1
ATOM 765 O O . GLN A 1 94 ? 0.314 -6.235 18.724 1.00 82.88 94 GLN A O 1
ATOM 770 N N . GLU A 1 95 ? 1.507 -4.384 18.299 1.00 81.94 95 GLU A N 1
ATOM 771 C CA . GLU A 1 95 ? 0.510 -3.412 18.774 1.00 81.94 95 GLU A CA 1
ATOM 772 C C . GLU A 1 95 ? -0.864 -3.590 18.104 1.00 81.94 95 GLU A C 1
ATOM 774 O O . GLU A 1 95 ? -1.888 -3.516 18.778 1.00 81.94 95 GLU A O 1
ATOM 779 N N . ALA A 1 96 ? -0.896 -3.904 16.803 1.00 77.44 96 ALA A N 1
ATOM 780 C CA . ALA A 1 96 ? -2.138 -4.115 16.054 1.00 77.44 96 ALA A CA 1
ATOM 781 C C . ALA A 1 96 ? -2.862 -5.422 16.443 1.00 77.44 96 ALA A C 1
ATOM 783 O O . ALA A 1 96 ? -4.053 -5.578 16.175 1.00 77.44 96 ALA A O 1
ATOM 784 N N . PHE A 1 97 ? -2.159 -6.354 17.098 1.00 76.81 97 PHE A N 1
ATOM 785 C CA . PHE A 1 97 ? -2.658 -7.690 17.443 1.00 76.81 97 PHE A CA 1
ATOM 786 C C . PHE A 1 97 ? -2.749 -7.945 18.957 1.00 76.81 97 PHE A C 1
ATOM 788 O O . PHE A 1 97 ? -3.262 -8.987 19.366 1.00 76.81 97 PHE A O 1
ATOM 795 N N . ALA A 1 98 ? -2.301 -7.010 19.803 1.00 70.94 98 ALA A N 1
ATOM 796 C CA . ALA A 1 98 ? -2.219 -7.184 21.257 1.00 70.94 98 ALA A CA 1
ATOM 797 C C . ALA A 1 98 ? -3.567 -7.548 21.919 1.00 70.94 98 ALA A C 1
ATOM 799 O O . ALA A 1 98 ? -3.589 -8.275 22.908 1.00 70.94 98 ALA A O 1
ATOM 800 N N . GLY A 1 99 ? -4.693 -7.101 21.350 1.00 64.81 99 GLY A N 1
ATOM 801 C CA . GLY A 1 99 ? -6.044 -7.417 21.834 1.00 64.81 99 GLY A CA 1
ATOM 802 C C . GLY A 1 99 ? -6.648 -8.729 21.315 1.00 64.81 99 GLY A C 1
ATOM 803 O O . GLY A 1 99 ? -7.731 -9.098 21.748 1.00 64.81 99 GLY A O 1
ATOM 804 N N . LEU A 1 100 ? -5.993 -9.434 20.388 1.00 65.62 100 LEU A N 1
ATOM 805 C CA . LEU A 1 100 ? -6.520 -10.674 19.787 1.00 65.62 100 LEU A CA 1
ATOM 806 C C . LEU A 1 100 ? -6.074 -11.928 20.540 1.00 65.62 100 LEU A C 1
ATOM 808 O O . LEU A 1 100 ? -6.727 -12.964 20.487 1.00 65.62 100 LEU A O 1
ATOM 812 N N . GLN A 1 101 ? -4.942 -11.845 21.241 1.00 59.31 101 GLN A N 1
ATOM 813 C CA . GLN A 1 101 ? -4.335 -12.989 21.926 1.00 59.31 101 GLN A CA 1
ATOM 814 C C . GLN A 1 101 ? -5.067 -13.383 23.223 1.00 59.31 101 GLN A C 1
ATOM 816 O O . GLN A 1 101 ? -4.739 -14.402 23.819 1.00 59.31 101 GLN A O 1
ATOM 821 N N . GLN A 1 102 ? -6.084 -12.626 23.647 1.00 56.81 102 GLN A N 1
ATOM 822 C CA . GLN A 1 102 ? -6.856 -12.886 24.873 1.00 56.81 102 GLN A CA 1
ATOM 823 C C . GLN A 1 102 ? -7.975 -13.940 24.700 1.00 56.81 102 GLN A C 1
ATOM 825 O O . GLN A 1 102 ? -8.776 -14.150 25.608 1.00 56.81 102 GLN A O 1
ATOM 830 N N . HIS A 1 103 ? -8.042 -14.621 23.551 1.00 49.25 103 HIS A N 1
ATOM 831 C CA . HIS A 1 103 ? -9.054 -15.642 23.234 1.00 49.25 103 HIS A CA 1
ATOM 832 C C . HIS A 1 103 ? -8.466 -17.006 22.838 1.00 49.25 103 HIS A C 1
ATOM 834 O O . HIS A 1 103 ? -9.083 -17.755 22.085 1.00 49.25 103 HIS A O 1
ATOM 840 N N . ALA A 1 104 ? -7.294 -17.379 23.358 1.00 52.00 104 ALA A N 1
ATOM 841 C CA . ALA A 1 104 ? -6.936 -18.795 23.392 1.00 52.00 104 ALA A CA 1
ATOM 842 C C . ALA A 1 104 ? -7.657 -19.439 24.594 1.00 52.00 104 ALA A C 1
ATOM 844 O O . ALA A 1 104 ? -7.306 -19.105 25.727 1.00 52.00 104 ALA A O 1
ATOM 845 N N . PRO A 1 105 ? -8.674 -20.305 24.404 1.00 56.12 105 PRO A N 1
ATOM 846 C CA . PRO A 1 105 ? -9.221 -21.067 25.519 1.00 56.12 105 PRO A CA 1
ATOM 847 C C . PRO A 1 105 ? -8.095 -21.907 26.129 1.00 56.12 105 PRO A C 1
ATOM 849 O O . PRO A 1 105 ? -7.407 -22.639 25.413 1.00 56.12 105 PRO A O 1
ATOM 852 N N . GLU A 1 106 ? -7.883 -21.781 27.440 1.00 54.19 106 GLU A N 1
ATOM 853 C CA . GLU A 1 106 ? -6.982 -22.675 28.165 1.00 54.19 106 GLU A CA 1
ATOM 854 C C . GLU A 1 106 ? -7.428 -24.124 27.915 1.00 54.19 106 GLU A C 1
ATOM 856 O O . GLU A 1 106 ? -8.620 -24.426 28.058 1.00 54.19 106 GLU A O 1
ATOM 861 N N . PRO A 1 107 ? -6.520 -25.035 27.520 1.00 56.44 107 PRO A N 1
ATOM 862 C CA . PRO A 1 107 ? -6.863 -26.440 27.418 1.00 56.44 107 PRO A CA 1
ATOM 863 C C . PRO A 1 107 ? -7.260 -26.929 28.811 1.00 56.44 107 PRO A C 1
ATOM 865 O O . PRO A 1 107 ? -6.426 -27.039 29.710 1.00 56.44 107 PRO A O 1
ATOM 868 N N . GLN A 1 108 ? -8.553 -27.204 28.989 1.00 52.59 108 GLN A N 1
ATOM 869 C CA . GLN A 1 108 ? -9.060 -27.907 30.158 1.00 52.59 108 GLN A CA 1
ATOM 870 C C . GLN A 1 108 ? -8.454 -29.312 30.144 1.00 52.59 108 GLN A C 1
ATOM 872 O O . GLN A 1 108 ? -8.911 -30.194 29.421 1.00 52.59 108 GLN A O 1
ATOM 877 N N . LEU A 1 109 ? -7.381 -29.496 30.912 1.00 55.03 109 LEU A N 1
ATOM 878 C CA . LEU A 1 109 ? -6.898 -30.813 31.298 1.00 55.03 109 LEU A CA 1
ATOM 879 C C . LEU A 1 109 ? -7.991 -31.452 32.166 1.00 55.03 109 LEU A C 1
ATOM 881 O O . LEU A 1 109 ? -8.192 -31.035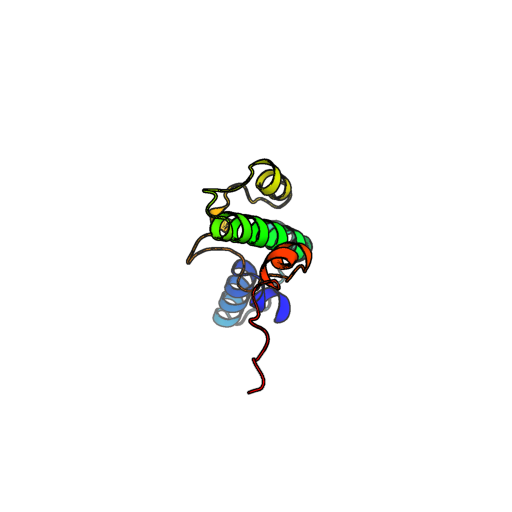 33.308 1.00 55.03 109 LEU A O 1
ATOM 885 N N . GLN A 1 110 ? -8.735 -32.391 31.578 1.00 56.50 110 GLN A N 1
ATOM 886 C CA . GLN A 1 110 ? -9.569 -33.354 32.302 1.00 56.50 110 GLN A CA 1
ATOM 887 C C . GLN A 1 110 ? -8.710 -34.494 32.843 1.00 56.50 110 GLN A C 1
ATOM 889 O O . GLN A 1 110 ? -7.777 -34.917 32.120 1.00 56.50 110 GLN A O 1
#

Secondary structure (DSSP, 8-state):
-HHHHHHBHHHHHHHHHHHHTT-------HHHHHHHHTHHHHHHHHHHHHHHHHTT--S--HHHHHTTGGGT---THHHH-TTT-SBSS----HHHHTTTGGG-------

Organism: NCBI:txid65489

pLDDT: mean 85.71, std 11.76, range [49.25, 97.06]

Radius of gyration: 17.45 Å; chains: 1; bounding box: 35×45×55 Å

Sequence (110 aa):
MFCEAARLRSVRALVYHQMDLYVNGTITSLITRKRITSWSLISAFALHCWRREHDGIEGYLQEELDKLHPIDIYDANLVAGEPDGELLLILYRQEAFAGLQQHAPEPQLQ

Foldseek 3Di:
DVVLLLWFVVVVVVVVVCVVVVHDDDPPDPLSVLCSVCLQLLLVQLLQCVLCVVVVHPDGDCVSQVVCVVSPGNDNCCRNNPPRHGTNDHDDDCVSCVVVVPPPPDPPDD